Protein AF-A0A3M3RMN5-F1 (afdb_monomer_lite)

Foldseek 3Di:
DPLLQDWFFDDPVRWDFVVVVDDPDQAPDARWIFGTHLSPSKTWTWRPVDVVIKIWIQDPVCRHDIHIRDDPPVVSVVSVVVVVVVDPDPPDPDD

Sequence (95 aa):
MLCRLSMGPSRVQDFVNIHDLCDDACPTGPKLTAFFSSGAGDYMAVDKNSSPPVNYIWWHEKQDCPDVDIDTWPTMDAWMGIFLENSDSKESILE

Structure (mmCIF, N/CA/C/O backbone):
data_AF-A0A3M3RMN5-F1
#
_entry.id   AF-A0A3M3RMN5-F1
#
loop_
_atom_site.group_PDB
_atom_site.id
_atom_site.type_symbol
_atom_site.label_atom_id
_atom_site.label_alt_id
_atom_site.label_comp_id
_atom_site.label_asym_id
_atom_site.label_entity_id
_atom_site.label_seq_id
_atom_site.pdbx_PDB_ins_code
_atom_site.Cartn_x
_atom_site.Cartn_y
_atom_site.Cartn_z
_atom_site.occupancy
_atom_site.B_iso_or_equiv
_atom_site.auth_seq_id
_atom_site.auth_comp_id
_atom_site.auth_asym_id
_atom_site.auth_atom_id
_atom_site.pdbx_PDB_model_num
ATOM 1 N N . MET A 1 1 ? -12.167 -15.575 8.540 1.00 35.31 1 MET A N 1
ATOM 2 C CA . MET A 1 1 ? -12.693 -14.355 7.898 1.00 35.31 1 MET A CA 1
ATOM 3 C C . MET A 1 1 ? -11.694 -13.251 8.203 1.00 35.31 1 MET A C 1
ATOM 5 O O . MET A 1 1 ? -11.663 -12.775 9.328 1.00 35.31 1 MET A O 1
ATOM 9 N N . LEU A 1 2 ? -10.754 -12.999 7.288 1.00 43.06 2 LEU A N 1
ATOM 10 C CA . LEU A 1 2 ? -9.734 -11.961 7.472 1.00 43.06 2 LEU A CA 1
ATOM 11 C C . LEU A 1 2 ? -10.426 -10.597 7.456 1.00 43.06 2 LEU A C 1
ATOM 13 O O . LEU A 1 2 ? -11.339 -10.386 6.658 1.00 43.06 2 LEU A O 1
ATOM 17 N N . CYS A 1 3 ? -10.006 -9.703 8.345 1.00 44.53 3 CYS A N 1
ATOM 18 C CA . CYS A 1 3 ? -10.534 -8.351 8.504 1.00 44.53 3 CYS A CA 1
ATOM 19 C C . CYS A 1 3 ? -10.124 -7.463 7.308 1.00 44.53 3 CYS A C 1
ATOM 21 O O . CYS A 1 3 ? -9.420 -6.477 7.477 1.00 44.53 3 CYS A O 1
ATOM 23 N N . ARG A 1 4 ? -10.513 -7.827 6.077 1.00 52.38 4 ARG A N 1
ATOM 24 C CA . ARG A 1 4 ? -10.175 -7.096 4.838 1.00 52.38 4 ARG A CA 1
ATOM 25 C C . ARG A 1 4 ? -10.849 -5.716 4.733 1.00 52.38 4 ARG A C 1
ATOM 27 O O . ARG A 1 4 ? -10.588 -5.002 3.780 1.00 52.38 4 ARG A O 1
ATOM 34 N N . LEU A 1 5 ? -11.703 -5.361 5.695 1.00 57.00 5 LEU A N 1
ATOM 35 C CA . LEU A 1 5 ? -12.491 -4.122 5.724 1.00 57.00 5 LEU A CA 1
ATOM 36 C C . LEU A 1 5 ? -12.006 -3.118 6.785 1.00 57.00 5 LEU A C 1
ATOM 38 O O . LEU A 1 5 ? -12.613 -2.067 6.948 1.00 57.00 5 LEU A O 1
ATOM 42 N N . SER A 1 6 ? -10.957 -3.442 7.551 1.00 74.75 6 SER A N 1
ATOM 43 C CA . SER A 1 6 ? -10.399 -2.517 8.541 1.00 74.75 6 SER A CA 1
ATOM 44 C C . SER A 1 6 ? -9.166 -1.845 7.969 1.00 74.75 6 SER A C 1
ATOM 46 O O . SER A 1 6 ? -8.218 -2.522 7.574 1.00 74.75 6 SER A O 1
ATOM 48 N N . MET A 1 7 ? -9.160 -0.516 7.986 1.00 86.75 7 MET A N 1
ATOM 49 C CA . MET A 1 7 ? -7.956 0.255 7.718 1.00 86.75 7 MET A CA 1
ATOM 50 C C . MET A 1 7 ? -6.907 -0.018 8.803 1.00 86.75 7 MET A C 1
ATOM 52 O O . MET A 1 7 ? -7.248 -0.162 9.983 1.00 86.75 7 MET A O 1
ATOM 56 N N . GLY A 1 8 ? -5.636 -0.071 8.407 1.00 88.75 8 GLY A N 1
ATOM 57 C CA . GLY A 1 8 ? -4.514 -0.114 9.334 1.00 88.75 8 GLY A CA 1
ATOM 58 C C . GLY A 1 8 ? -3.396 -1.077 8.934 1.00 88.75 8 GLY A C 1
ATOM 59 O O . GLY A 1 8 ? -3.451 -1.737 7.888 1.00 88.75 8 GLY A O 1
ATOM 60 N N . PRO A 1 9 ? -2.365 -1.185 9.791 1.00 89.56 9 PRO A N 1
ATOM 61 C CA . PRO A 1 9 ? -1.298 -2.153 9.607 1.00 89.56 9 PRO A CA 1
ATOM 62 C C . PRO A 1 9 ? -1.842 -3.577 9.745 1.00 89.56 9 PRO A C 1
ATOM 64 O O . PRO A 1 9 ? -2.601 -3.901 10.661 1.00 89.56 9 PRO A O 1
ATOM 67 N N . SER A 1 10 ? -1.414 -4.447 8.839 1.00 88.19 10 SER A N 1
ATOM 68 C CA . SER A 1 10 ? -1.719 -5.873 8.901 1.00 88.19 10 SER A CA 1
ATOM 69 C C . SER A 1 10 ? -0.861 -6.551 9.968 1.00 88.19 10 SER A C 1
ATOM 71 O O . SER A 1 10 ? 0.266 -6.138 10.250 1.00 88.19 10 SER A O 1
ATOM 73 N N . ARG A 1 11 ? -1.365 -7.632 10.571 1.00 85.62 11 ARG A N 1
ATOM 74 C CA . ARG A 1 11 ? -0.503 -8.505 11.381 1.00 85.62 11 ARG A CA 1
ATOM 75 C C . ARG A 1 11 ? 0.485 -9.193 10.447 1.00 85.62 11 ARG A C 1
ATOM 77 O O . ARG A 1 11 ? 0.149 -9.468 9.303 1.00 85.62 11 ARG A O 1
ATOM 84 N N . VAL A 1 12 ? 1.662 -9.562 10.947 1.00 84.56 12 VAL A N 1
ATOM 85 C CA . VAL A 1 12 ? 2.699 -10.234 10.135 1.00 84.56 12 VAL A CA 1
ATOM 86 C C . VAL A 1 12 ? 2.172 -11.498 9.440 1.00 84.56 12 VAL A C 1
ATOM 88 O O . VAL A 1 12 ? 2.488 -11.754 8.285 1.00 84.56 12 VAL A O 1
ATOM 91 N N . GLN A 1 13 ? 1.331 -12.270 10.129 1.00 84.44 13 GLN A N 1
ATOM 92 C CA . GLN A 1 13 ? 0.671 -13.468 9.590 1.00 84.44 13 GLN A CA 1
ATOM 93 C C . GLN A 1 13 ? -0.394 -13.178 8.517 1.00 84.44 13 GLN A C 1
ATOM 95 O O . GLN A 1 13 ? -0.779 -14.086 7.789 1.00 84.44 13 GLN A O 1
ATOM 100 N N . ASP A 1 14 ? -0.866 -11.935 8.440 1.00 85.06 14 ASP A N 1
ATOM 101 C CA . ASP A 1 14 ? -1.916 -11.483 7.529 1.00 85.06 14 ASP A CA 1
ATOM 102 C C . ASP A 1 14 ? -1.325 -10.672 6.358 1.00 85.06 14 ASP A C 1
ATOM 104 O O . ASP A 1 14 ? -2.071 -10.080 5.581 1.00 85.06 14 ASP A O 1
ATOM 108 N N . PHE A 1 15 ? 0.007 -10.625 6.223 1.00 88.88 15 PHE A N 1
ATOM 109 C CA . PHE A 1 15 ? 0.660 -10.035 5.057 1.00 88.88 15 PHE A CA 1
ATOM 110 C C . PHE A 1 15 ? 0.313 -10.858 3.822 1.00 88.88 15 PHE A C 1
ATOM 112 O O . PHE A 1 15 ? 0.525 -12.071 3.782 1.00 88.88 15 PHE A O 1
ATOM 119 N N . VAL A 1 16 ? -0.205 -10.182 2.804 1.00 87.62 16 VAL A N 1
ATOM 120 C CA . VAL A 1 16 ? -0.648 -10.812 1.561 1.00 87.62 16 VAL A CA 1
ATOM 121 C C . VAL A 1 16 ? 0.255 -10.398 0.416 1.00 87.62 16 VAL A C 1
ATOM 123 O O . VAL A 1 16 ? 0.775 -9.280 0.381 1.00 87.62 16 VAL A O 1
ATOM 126 N N . ASN A 1 17 ? 0.471 -11.310 -0.528 1.00 89.50 17 ASN A N 1
ATOM 127 C CA . ASN A 1 17 ? 1.097 -10.930 -1.777 1.00 89.50 17 ASN A CA 1
ATOM 128 C C . ASN A 1 17 ? 0.061 -10.197 -2.633 1.00 89.50 17 ASN A C 1
ATOM 130 O O . ASN A 1 17 ? -1.065 -10.671 -2.763 1.00 89.50 17 ASN A O 1
ATOM 134 N N . ILE A 1 18 ? 0.436 -9.066 -3.229 1.00 88.06 18 ILE A N 1
ATOM 135 C CA . ILE A 1 18 ? -0.465 -8.337 -4.133 1.00 88.06 18 ILE A CA 1
ATOM 136 C C . ILE A 1 18 ? -0.871 -9.211 -5.329 1.00 88.06 18 ILE A C 1
ATOM 138 O O . ILE A 1 18 ? -1.999 -9.113 -5.799 1.00 88.06 18 ILE A O 1
ATOM 142 N N . HIS A 1 19 ? -0.004 -10.136 -5.760 1.00 83.94 19 HIS A N 1
ATOM 143 C CA . HIS A 1 19 ? -0.327 -11.088 -6.828 1.00 83.94 19 HIS A CA 1
ATOM 144 C C . HIS A 1 19 ? -1.496 -12.016 -6.498 1.00 83.94 19 HIS A C 1
ATOM 146 O O . HIS A 1 19 ? -2.183 -12.453 -7.413 1.00 83.94 19 HIS A O 1
ATOM 152 N N . ASP A 1 20 ? -1.768 -12.257 -5.214 1.00 84.19 20 ASP A N 1
ATOM 153 C CA . ASP A 1 20 ? -2.910 -13.062 -4.771 1.00 84.19 20 ASP A CA 1
ATOM 154 C C . ASP A 1 20 ? -4.216 -12.239 -4.681 1.00 84.19 20 ASP A C 1
ATOM 156 O O . ASP A 1 20 ? -5.272 -12.791 -4.366 1.00 84.19 20 ASP A O 1
ATOM 160 N N . LEU A 1 21 ? -4.145 -10.915 -4.883 1.00 82.00 21 LEU A N 1
ATOM 161 C CA . LEU A 1 21 ? -5.286 -9.988 -4.862 1.00 82.00 21 LEU A CA 1
ATOM 162 C C . LEU A 1 21 ? -5.727 -9.532 -6.260 1.00 82.00 21 LEU A C 1
ATOM 164 O O . LEU A 1 21 ? -6.803 -8.958 -6.384 1.00 82.00 21 LEU A O 1
ATOM 168 N N . CYS A 1 22 ? -4.901 -9.754 -7.281 1.00 76.12 22 CYS A N 1
ATOM 169 C CA . CYS A 1 22 ? -5.210 -9.439 -8.672 1.00 76.12 22 CYS A CA 1
ATOM 170 C C . CYS A 1 22 ? -6.259 -10.419 -9.234 1.00 76.12 22 CYS A C 1
ATOM 172 O O . CYS A 1 22 ? -6.076 -11.630 -9.116 1.00 76.12 22 CYS A O 1
ATOM 174 N N . ASP A 1 23 ? -7.314 -9.913 -9.883 1.00 70.31 23 ASP A N 1
ATOM 175 C CA . ASP A 1 23 ? -8.434 -10.746 -10.357 1.00 70.31 23 ASP A CA 1
ATOM 176 C C . ASP A 1 23 ? -8.130 -11.508 -11.666 1.00 70.31 23 ASP A C 1
ATOM 178 O O . ASP A 1 23 ? -8.335 -12.718 -11.718 1.00 70.31 23 ASP A O 1
ATOM 182 N N . ASP A 1 24 ? -7.610 -10.842 -12.709 1.00 61.56 24 ASP A N 1
ATOM 183 C CA . ASP A 1 24 ? -7.509 -11.444 -14.060 1.00 61.56 24 ASP A CA 1
ATOM 184 C C . ASP A 1 24 ? -6.123 -11.336 -14.725 1.00 61.56 24 ASP A C 1
ATOM 186 O O . ASP A 1 24 ? -5.705 -12.235 -15.460 1.00 61.56 24 ASP A O 1
ATOM 190 N N . ALA A 1 25 ? -5.374 -10.261 -14.475 1.00 58.88 25 ALA A N 1
ATOM 191 C CA . ALA A 1 25 ? -4.021 -10.084 -14.993 1.00 58.88 25 ALA A CA 1
ATOM 192 C C . ALA A 1 25 ? -3.215 -9.273 -13.987 1.00 58.88 25 ALA A C 1
ATOM 194 O O . ALA A 1 25 ? -3.321 -8.053 -13.936 1.00 58.88 25 ALA A O 1
ATOM 195 N N . CYS A 1 26 ? -2.415 -9.945 -13.160 1.00 59.25 26 CYS A N 1
ATOM 196 C CA . CYS A 1 26 ? -1.491 -9.197 -12.329 1.00 59.25 26 CYS A CA 1
ATOM 197 C C . CYS A 1 26 ? -0.354 -8.673 -13.213 1.00 59.25 26 CYS A C 1
ATOM 199 O O . CYS A 1 26 ? 0.208 -9.451 -13.999 1.00 59.25 26 CYS A O 1
ATOM 201 N N . PRO A 1 27 ? -0.009 -7.378 -13.130 1.00 59.12 27 PRO A N 1
ATOM 202 C CA . PRO A 1 27 ? 1.036 -6.811 -13.962 1.00 59.12 27 PRO A CA 1
ATOM 203 C C . PRO A 1 27 ? 2.340 -7.587 -13.787 1.00 59.12 27 PRO A C 1
ATOM 205 O O . PRO A 1 27 ? 2.647 -8.126 -12.718 1.00 59.12 27 PRO A O 1
ATOM 208 N N . THR A 1 28 ? 3.137 -7.625 -14.857 1.00 64.38 28 THR A N 1
ATOM 209 C CA . THR A 1 28 ? 4.488 -8.205 -14.852 1.00 64.38 28 THR A CA 1
ATOM 210 C C . THR A 1 28 ? 5.410 -7.284 -14.045 1.00 64.38 28 THR A C 1
ATOM 212 O O . THR A 1 28 ? 6.207 -6.532 -14.594 1.00 64.38 28 THR A O 1
ATOM 215 N N . GLY A 1 29 ? 5.217 -7.262 -12.731 1.00 69.00 29 GLY A N 1
ATOM 216 C CA . GLY A 1 29 ? 5.822 -6.322 -11.801 1.00 69.00 29 GLY A CA 1
ATOM 217 C C . GLY A 1 29 ? 6.534 -7.021 -10.643 1.00 69.00 29 GLY A C 1
ATOM 218 O O . GLY A 1 29 ? 6.565 -8.255 -10.567 1.00 69.00 29 GLY A O 1
ATOM 219 N N . PRO A 1 30 ? 7.132 -6.242 -9.729 1.00 77.81 30 PRO A N 1
ATOM 220 C CA . PRO A 1 30 ? 7.805 -6.783 -8.557 1.00 77.81 30 PRO A CA 1
ATOM 221 C C . PRO A 1 30 ? 6.855 -7.610 -7.678 1.00 77.81 30 PRO A C 1
ATOM 223 O O . PRO A 1 30 ? 5.632 -7.450 -7.690 1.00 77.81 30 PRO A O 1
ATOM 226 N N . LYS A 1 31 ? 7.423 -8.526 -6.884 1.00 86.88 31 LYS A N 1
ATOM 227 C CA . LYS A 1 31 ? 6.654 -9.318 -5.912 1.00 86.88 31 LYS A CA 1
ATOM 228 C C . LYS A 1 31 ? 6.375 -8.478 -4.671 1.00 86.88 31 LYS A C 1
ATOM 230 O O . LYS A 1 31 ? 7.107 -8.553 -3.683 1.00 86.88 31 LYS A O 1
ATOM 235 N N . LEU A 1 32 ? 5.297 -7.708 -4.741 1.00 90.56 32 LEU A N 1
ATOM 236 C CA . LEU A 1 32 ? 4.867 -6.808 -3.682 1.00 90.56 32 LEU A CA 1
ATOM 237 C C . LEU A 1 32 ? 4.221 -7.569 -2.519 1.00 90.56 32 LEU A C 1
ATOM 239 O O . LEU A 1 32 ? 3.363 -8.431 -2.712 1.00 90.56 32 LEU A O 1
ATOM 243 N N . THR A 1 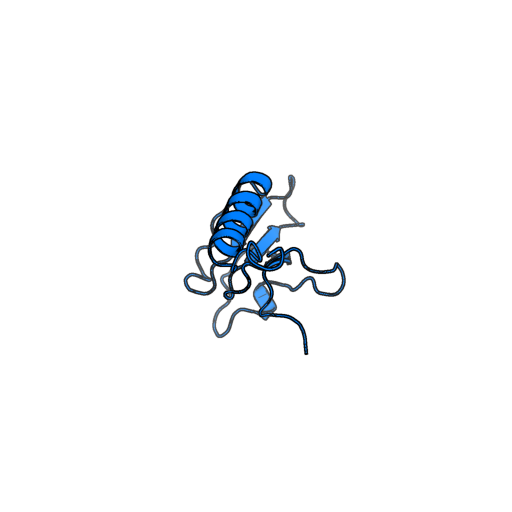33 ? 4.643 -7.238 -1.300 1.00 92.62 33 THR A N 1
ATOM 244 C CA . THR A 1 33 ? 4.040 -7.742 -0.058 1.00 92.62 33 THR A CA 1
ATOM 245 C C . THR A 1 33 ? 3.285 -6.607 0.619 1.00 92.62 33 THR A C 1
ATOM 247 O O . THR A 1 33 ? 3.906 -5.622 1.015 1.00 92.62 33 THR A O 1
ATOM 250 N N . ALA A 1 34 ? 1.965 -6.733 0.740 1.00 92.31 34 ALA A N 1
ATOM 251 C CA . ALA A 1 34 ? 1.121 -5.754 1.409 1.00 92.31 34 ALA A CA 1
ATOM 252 C C . ALA A 1 34 ? 1.275 -5.845 2.928 1.00 92.31 34 ALA A C 1
ATOM 254 O O . ALA A 1 34 ? 1.237 -6.936 3.502 1.00 92.31 34 ALA A O 1
ATOM 255 N N . PHE A 1 35 ? 1.413 -4.689 3.571 1.00 92.19 35 PHE A N 1
ATOM 256 C CA . PHE A 1 35 ? 1.578 -4.584 5.022 1.00 92.19 35 PHE A CA 1
ATOM 257 C C . PHE A 1 35 ? 0.622 -3.580 5.673 1.00 92.19 35 PHE A C 1
ATOM 259 O O . PHE A 1 35 ? 0.453 -3.606 6.891 1.00 92.19 35 PHE A O 1
ATOM 266 N N . PHE A 1 36 ? -0.042 -2.731 4.888 1.00 92.31 36 PHE A N 1
ATOM 267 C CA . PHE A 1 36 ? -1.062 -1.800 5.364 1.00 92.31 36 PHE A CA 1
ATOM 268 C C . PHE A 1 36 ? -2.248 -1.807 4.405 1.00 92.31 36 PHE A C 1
ATOM 270 O O . PHE A 1 36 ? -2.046 -1.797 3.193 1.00 92.31 36 PHE A O 1
ATOM 277 N N . SER A 1 37 ? -3.468 -1.811 4.937 1.00 91.19 37 SER A N 1
ATOM 278 C CA . SER A 1 37 ? -4.696 -1.704 4.147 1.00 91.19 37 SER A CA 1
ATOM 279 C C . SER A 1 37 ? -5.353 -0.348 4.365 1.00 91.19 37 SER A C 1
ATOM 281 O O . SER A 1 37 ? -5.450 0.113 5.503 1.00 91.19 37 SER A O 1
ATOM 283 N N . SER A 1 38 ? -5.864 0.260 3.295 1.00 89.19 38 SER A N 1
ATOM 284 C CA . SER A 1 38 ? -6.733 1.436 3.390 1.00 89.19 38 SER A CA 1
ATOM 285 C C . SER A 1 38 ? -8.112 1.103 3.975 1.00 89.19 38 SER A C 1
ATOM 287 O O . SER A 1 38 ? -8.865 2.005 4.321 1.00 89.19 38 SER A O 1
ATOM 289 N N . GLY A 1 39 ? -8.474 -0.183 4.082 1.00 86.12 39 GLY A N 1
ATOM 290 C CA . GLY A 1 39 ? -9.826 -0.626 4.439 1.00 86.12 39 GLY A CA 1
ATOM 291 C C . GLY A 1 39 ? -10.843 -0.510 3.295 1.00 86.12 39 GLY A C 1
ATOM 292 O O . GLY A 1 39 ? -11.935 -1.060 3.408 1.00 86.12 39 GLY A O 1
ATOM 293 N N . ALA A 1 40 ? -10.473 0.138 2.184 1.00 85.62 40 ALA A N 1
ATOM 294 C CA . ALA A 1 40 ? -11.294 0.312 0.984 1.00 85.62 40 ALA A CA 1
ATOM 295 C C . AL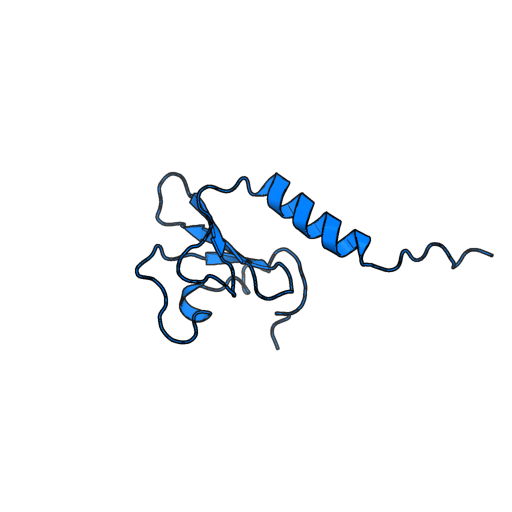A A 1 40 ? -10.835 -0.555 -0.206 1.00 85.62 40 ALA A C 1
ATOM 297 O O . ALA A 1 40 ? -11.373 -0.438 -1.300 1.00 85.62 40 ALA A O 1
ATOM 298 N N . GLY A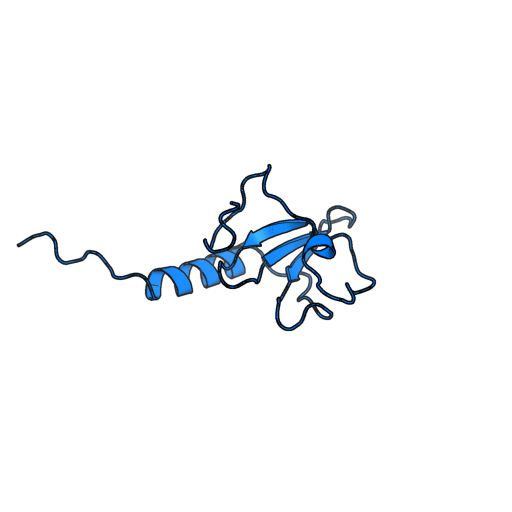 1 41 ? -9.860 -1.445 0.011 1.00 87.19 41 GLY A N 1
ATOM 299 C CA . GLY A 1 41 ? -9.314 -2.334 -1.021 1.00 87.19 41 GLY A CA 1
ATOM 300 C C . GLY A 1 41 ? -7.939 -1.925 -1.547 1.00 87.19 41 GLY A C 1
ATOM 301 O O . GLY A 1 41 ? -7.312 -2.724 -2.235 1.00 87.19 41 GLY A O 1
ATOM 302 N N . ASP A 1 42 ? -7.428 -0.754 -1.168 1.00 90.38 42 ASP A N 1
ATOM 303 C CA . ASP A 1 42 ? -6.067 -0.326 -1.505 1.00 90.38 42 ASP A CA 1
ATOM 304 C C . ASP A 1 42 ? -5.071 -0.748 -0.431 1.00 90.38 42 ASP A C 1
ATOM 306 O O . ASP A 1 42 ? -5.406 -0.925 0.750 1.00 90.38 42 ASP A O 1
ATOM 310 N N . TYR A 1 43 ? -3.817 -0.903 -0.841 1.00 91.81 43 TYR A N 1
ATOM 311 C CA . TYR A 1 43 ? -2.771 -1.416 0.028 1.00 91.81 43 TYR A CA 1
ATOM 312 C C . TYR A 1 43 ? -1.473 -0.639 -0.134 1.00 91.81 43 TYR A C 1
ATOM 314 O O . TYR A 1 43 ? -1.065 -0.311 -1.246 1.00 91.81 43 TYR A O 1
ATOM 322 N N . MET A 1 44 ? -0.767 -0.431 0.977 1.00 93.69 44 MET A N 1
ATOM 323 C CA . MET A 1 44 ? 0.666 -0.154 0.906 1.00 93.69 44 MET A CA 1
ATOM 324 C C . MET A 1 44 ? 1.421 -1.468 0.896 1.00 93.69 44 MET A C 1
ATOM 326 O O . MET A 1 44 ? 1.148 -2.377 1.694 1.00 93.69 44 MET A O 1
ATOM 330 N N . ALA A 1 45 ? 2.383 -1.553 -0.008 1.00 93.88 45 ALA A N 1
ATOM 331 C CA . ALA A 1 45 ? 3.159 -2.752 -0.224 1.00 93.88 45 ALA A CA 1
ATOM 332 C C . ALA A 1 45 ? 4.637 -2.435 -0.420 1.00 93.88 45 ALA A C 1
ATOM 334 O O . ALA A 1 45 ? 5.013 -1.325 -0.779 1.00 93.88 45 ALA A O 1
ATOM 335 N N . VAL A 1 46 ? 5.484 -3.426 -0.171 1.00 93.00 46 VAL A N 1
ATOM 336 C CA . VAL A 1 46 ? 6.935 -3.304 -0.315 1.00 93.00 46 VAL A CA 1
ATOM 337 C C . VAL A 1 46 ? 7.454 -4.355 -1.285 1.00 93.00 46 VAL A C 1
ATOM 339 O O . VAL A 1 46 ? 7.044 -5.522 -1.226 1.00 93.00 46 VAL A O 1
ATOM 342 N N . ASP A 1 47 ? 8.378 -3.961 -2.160 1.00 92.56 47 ASP A N 1
ATOM 343 C CA . ASP A 1 47 ? 9.240 -4.916 -2.847 1.00 92.56 47 ASP A CA 1
ATOM 344 C C . ASP A 1 47 ? 10.441 -5.239 -1.960 1.00 92.56 47 ASP A C 1
ATOM 346 O O . ASP A 1 47 ? 11.390 -4.470 -1.825 1.00 92.56 47 ASP A O 1
ATOM 350 N N . LYS A 1 48 ? 10.407 -6.418 -1.345 1.00 86.06 48 LYS A N 1
ATOM 351 C CA . LYS A 1 48 ? 11.507 -6.915 -0.510 1.00 86.06 48 LYS A CA 1
ATOM 352 C C . LYS A 1 48 ? 12.727 -7.381 -1.311 1.00 86.06 48 LYS A C 1
ATOM 354 O O . LYS A 1 48 ? 13.748 -7.696 -0.707 1.00 86.06 48 LYS A O 1
ATOM 359 N N . ASN A 1 49 ? 12.601 -7.519 -2.632 1.00 88.31 49 ASN A N 1
ATOM 360 C CA . ASN A 1 49 ? 13.681 -8.001 -3.493 1.00 88.31 49 ASN A CA 1
ATOM 361 C C . ASN A 1 49 ? 14.513 -6.851 -4.074 1.00 88.31 49 ASN A C 1
ATOM 363 O O . ASN A 1 49 ? 15.588 -7.106 -4.617 1.00 88.31 49 ASN A O 1
ATOM 367 N N . SER A 1 50 ? 14.047 -5.605 -3.957 1.00 87.19 50 SER A N 1
ATOM 368 C CA . SER A 1 50 ? 14.828 -4.430 -4.320 1.00 87.19 50 SER A CA 1
ATOM 369 C C . SER A 1 50 ? 15.835 -4.085 -3.215 1.00 87.19 50 SER A C 1
ATOM 371 O O . SER A 1 50 ? 15.615 -4.336 -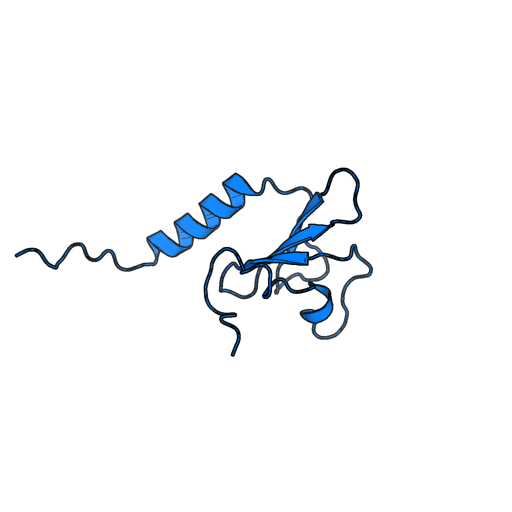2.027 1.00 87.19 50 SER A O 1
ATOM 373 N N . SER A 1 51 ? 16.973 -3.508 -3.602 1.00 86.06 51 SER A N 1
ATOM 374 C CA . SER A 1 51 ? 17.979 -2.999 -2.668 1.00 86.06 51 SER A CA 1
ATOM 375 C C . SER A 1 51 ? 18.351 -1.568 -3.071 1.00 86.06 51 SER A C 1
ATOM 377 O O . SER A 1 51 ? 19.018 -1.399 -4.095 1.00 86.06 51 SER A O 1
ATOM 379 N N . PRO A 1 52 ? 17.911 -0.539 -2.319 1.00 87.81 52 PRO A N 1
ATOM 380 C CA . PRO A 1 52 ? 17.097 -0.599 -1.094 1.00 87.81 52 PRO A CA 1
ATOM 381 C C . PRO A 1 52 ? 15.645 -1.081 -1.334 1.00 87.81 52 PRO A C 1
ATOM 383 O O . PRO A 1 52 ? 15.181 -1.068 -2.478 1.00 87.81 52 PRO A O 1
ATOM 386 N N . PRO A 1 53 ? 14.917 -1.517 -0.285 1.00 87.75 53 PRO A N 1
ATOM 387 C CA . PRO A 1 53 ? 13.488 -1.820 -0.384 1.00 87.75 53 PRO A CA 1
ATOM 388 C C . PRO A 1 53 ? 12.701 -0.608 -0.892 1.00 87.75 53 PRO A C 1
ATOM 390 O O . PRO A 1 53 ? 12.887 0.495 -0.380 1.00 87.75 53 PRO A O 1
ATOM 393 N N . VAL A 1 54 ? 11.833 -0.819 -1.880 1.00 92.19 54 VAL A N 1
ATOM 394 C CA . VAL A 1 54 ? 10.978 0.226 -2.459 1.00 92.19 54 VAL A CA 1
ATOM 395 C C . VAL A 1 54 ? 9.545 0.008 -1.991 1.00 92.19 54 VAL A C 1
ATOM 397 O O . VAL A 1 54 ? 9.029 -1.113 -2.036 1.00 92.19 54 VAL A O 1
ATOM 400 N N . ASN A 1 55 ? 8.908 1.085 -1.536 1.00 92.75 55 ASN A N 1
ATOM 401 C CA . ASN A 1 55 ? 7.516 1.080 -1.100 1.00 92.75 55 ASN A CA 1
ATOM 402 C C . ASN A 1 55 ? 6.595 1.539 -2.227 1.00 92.75 55 ASN A C 1
ATOM 404 O O . ASN A 1 55 ? 6.966 2.361 -3.064 1.00 92.75 55 ASN A O 1
ATOM 408 N N . TYR A 1 56 ? 5.385 1.000 -2.221 1.00 93.62 56 TYR A N 1
ATOM 409 C CA . TYR A 1 56 ? 4.389 1.180 -3.259 1.00 93.62 56 TYR A CA 1
ATOM 410 C C . TYR A 1 56 ? 3.018 1.430 -2.644 1.00 93.62 56 TYR A C 1
ATOM 412 O O . TYR A 1 56 ? 2.708 0.894 -1.575 1.00 93.62 56 TYR A O 1
ATOM 420 N N . ILE A 1 57 ? 2.174 2.157 -3.373 1.00 93.00 57 ILE A N 1
ATOM 421 C CA . ILE A 1 57 ? 0.726 2.093 -3.186 1.00 93.00 57 ILE A CA 1
ATOM 422 C C . ILE A 1 57 ? 0.149 1.262 -4.322 1.00 93.00 57 ILE A C 1
ATOM 424 O O . ILE A 1 57 ? 0.267 1.614 -5.495 1.00 93.00 57 ILE A O 1
ATOM 428 N N . TRP A 1 58 ? -0.472 0.147 -3.961 1.00 91.50 58 TRP A N 1
ATOM 429 C CA . TRP A 1 58 ? -1.274 -0.637 -4.879 1.00 91.50 58 TRP A CA 1
ATOM 430 C C . TRP A 1 58 ? -2.732 -0.204 -4.772 1.00 91.50 58 TRP A C 1
ATOM 432 O O . TRP A 1 58 ? -3.355 -0.328 -3.714 1.00 91.50 58 TRP A O 1
ATOM 442 N N . TRP A 1 59 ? -3.249 0.298 -5.887 1.00 90.12 59 TRP A N 1
ATOM 443 C CA . TRP A 1 59 ? -4.624 0.749 -6.030 1.00 90.12 59 TRP A CA 1
ATOM 444 C 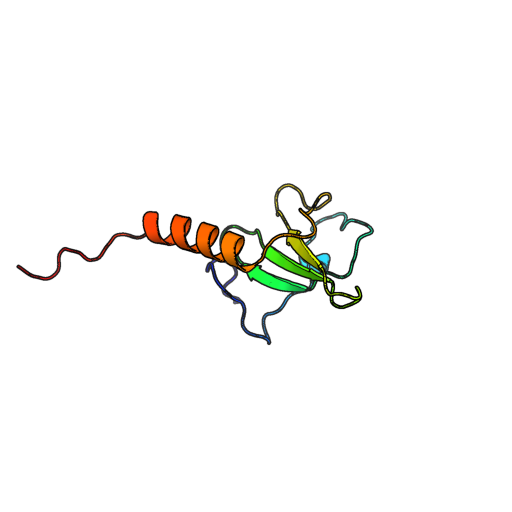C . TRP A 1 59 ? -5.470 -0.378 -6.601 1.00 90.12 59 TRP A C 1
ATOM 446 O O . TRP A 1 59 ? -5.171 -0.878 -7.689 1.00 90.12 59 TRP A O 1
ATOM 456 N N . HIS A 1 60 ? -6.557 -0.730 -5.921 1.00 86.69 60 HIS A N 1
ATOM 457 C CA . HIS A 1 60 ? -7.489 -1.738 -6.424 1.00 86.69 60 HIS A CA 1
ATOM 458 C C . HIS A 1 60 ? -8.060 -1.342 -7.798 1.00 86.69 60 HIS A C 1
ATOM 460 O O . HIS A 1 60 ? -8.194 -2.186 -8.682 1.00 86.69 60 HIS A O 1
ATOM 466 N N . GLU A 1 61 ? -8.339 -0.050 -8.004 1.00 85.38 61 GLU A N 1
ATOM 467 C CA . GLU A 1 61 ? -8.898 0.483 -9.256 1.00 85.38 61 GLU A CA 1
ATOM 468 C C . GLU A 1 61 ? -7.861 0.625 -10.382 1.00 85.38 61 GLU A C 1
ATOM 470 O O . GLU A 1 61 ? -8.219 0.815 -11.545 1.00 85.38 61 GLU A O 1
ATOM 475 N N . LYS A 1 62 ? -6.565 0.549 -10.055 1.00 86.06 62 LYS A N 1
ATOM 476 C CA . LYS A 1 62 ? -5.461 0.783 -10.995 1.00 86.06 62 LYS A CA 1
ATOM 477 C C . LYS A 1 62 ? -4.309 -0.195 -10.752 1.00 86.06 62 LYS A C 1
ATOM 479 O O . LYS A 1 62 ? -3.155 0.206 -10.587 1.00 86.06 62 LYS A O 1
ATOM 484 N N . GLN A 1 63 ? -4.639 -1.486 -10.754 1.00 84.38 63 GLN A N 1
ATOM 485 C CA . GLN A 1 63 ? -3.731 -2.576 -10.372 1.00 84.38 63 GLN A CA 1
ATOM 486 C C . GLN A 1 63 ? -2.434 -2.601 -11.199 1.00 84.38 63 GLN A C 1
ATOM 488 O O . GLN A 1 63 ? -1.376 -2.919 -10.660 1.00 84.38 63 GLN A O 1
ATOM 493 N N . ASP A 1 64 ? -2.501 -2.207 -12.476 1.00 82.56 64 ASP A N 1
ATOM 494 C CA . ASP A 1 64 ? -1.374 -2.219 -13.420 1.00 82.56 64 ASP A CA 1
ATOM 495 C C . ASP A 1 64 ? -0.360 -1.086 -13.229 1.00 82.56 64 ASP A C 1
ATOM 497 O O . ASP A 1 64 ? 0.729 -1.114 -13.803 1.00 82.56 64 ASP A O 1
ATOM 501 N N . CYS A 1 65 ? -0.715 -0.049 -12.476 1.00 84.88 65 CYS A N 1
ATOM 502 C CA . CYS A 1 65 ? 0.091 1.162 -12.345 1.00 84.88 65 CYS A CA 1
ATOM 503 C C . CYS A 1 65 ? 0.122 1.626 -10.884 1.00 84.88 65 CYS A C 1
ATOM 505 O O . CYS A 1 65 ? -0.440 2.688 -10.586 1.00 84.88 65 CYS A O 1
ATOM 507 N N . PRO A 1 66 ? 0.753 0.843 -9.987 1.00 88.25 66 PRO A N 1
ATOM 508 C CA . PRO A 1 66 ? 0.947 1.249 -8.603 1.00 88.25 66 PRO A CA 1
ATOM 509 C C . PRO A 1 66 ? 1.842 2.488 -8.527 1.00 88.25 66 PRO A C 1
ATOM 511 O O . PRO A 1 66 ? 2.755 2.655 -9.343 1.00 88.25 66 PRO A O 1
ATOM 514 N N . ASP A 1 67 ? 1.613 3.327 -7.521 1.00 91.62 67 ASP A N 1
ATOM 515 C CA . ASP A 1 67 ? 2.530 4.427 -7.229 1.00 91.62 67 ASP A CA 1
ATOM 516 C C . ASP A 1 67 ? 3.792 3.860 -6.584 1.00 91.62 67 ASP A C 1
ATOM 518 O O . ASP A 1 67 ? 3.722 2.979 -5.727 1.00 91.62 67 ASP A O 1
ATOM 522 N N . VAL A 1 68 ? 4.950 4.343 -7.025 1.00 91.94 68 VAL A N 1
ATOM 523 C CA . VAL A 1 68 ? 6.270 3.801 -6.681 1.00 91.94 68 VAL A CA 1
ATOM 524 C C . VAL A 1 68 ? 7.044 4.816 -5.854 1.00 91.94 68 VAL A C 1
ATOM 526 O O . VAL A 1 68 ? 6.914 6.014 -6.088 1.00 91.94 68 VAL A O 1
ATOM 529 N N . ASP A 1 69 ? 7.889 4.324 -4.949 1.00 89.81 69 ASP A N 1
ATOM 530 C CA . ASP A 1 69 ? 8.804 5.133 -4.134 1.00 89.81 69 ASP A CA 1
ATOM 531 C C . ASP A 1 69 ? 8.069 6.159 -3.261 1.00 89.81 69 ASP A C 1
ATOM 533 O O . ASP A 1 69 ? 8.433 7.329 -3.153 1.00 89.81 69 ASP A O 1
ATOM 537 N N . ILE A 1 70 ? 6.972 5.703 -2.655 1.00 92.12 70 ILE A N 1
ATOM 538 C CA . ILE A 1 70 ? 6.145 6.534 -1.783 1.00 92.12 70 ILE A CA 1
ATOM 539 C C . ILE A 1 70 ? 6.777 6.702 -0.399 1.00 92.12 70 ILE A C 1
ATOM 541 O O . ILE A 1 70 ? 7.305 5.749 0.189 1.00 92.12 70 ILE A O 1
ATOM 545 N N . ASP A 1 71 ? 6.654 7.905 0.165 1.00 91.94 71 ASP A N 1
ATOM 546 C CA . ASP A 1 71 ? 7.006 8.139 1.563 1.00 91.94 71 ASP A CA 1
ATOM 547 C C . ASP A 1 71 ? 5.939 7.518 2.469 1.00 91.94 71 ASP A C 1
ATOM 549 O O . ASP A 1 71 ? 4.815 8.003 2.595 1.00 91.94 71 ASP A O 1
ATOM 553 N N . THR A 1 72 ? 6.299 6.402 3.092 1.00 90.38 72 THR A N 1
ATOM 554 C CA . THR A 1 72 ? 5.355 5.555 3.820 1.00 90.38 72 THR A CA 1
ATOM 555 C C . THR A 1 72 ? 4.722 6.278 5.004 1.00 90.38 72 THR A C 1
ATOM 557 O O . THR A 1 72 ? 3.521 6.141 5.220 1.00 90.38 72 THR A O 1
ATOM 560 N N . TRP A 1 73 ? 5.489 7.063 5.767 1.00 91.44 73 TRP A N 1
ATOM 561 C CA . TRP A 1 73 ? 4.971 7.648 7.007 1.00 91.44 73 TRP A CA 1
ATOM 562 C C . TRP A 1 73 ? 3.932 8.745 6.761 1.00 91.44 73 TRP A C 1
ATOM 564 O O . TRP A 1 73 ? 2.847 8.644 7.334 1.00 91.44 73 TRP A O 1
ATOM 574 N N . PRO A 1 74 ? 4.178 9.741 5.887 1.00 93.50 74 PRO A N 1
ATOM 575 C CA . PRO A 1 74 ? 3.173 10.745 5.564 1.00 93.50 74 PRO A CA 1
ATOM 576 C C . PRO A 1 74 ? 1.955 10.154 4.856 1.00 93.50 74 PRO A C 1
ATOM 578 O O . PRO A 1 74 ? 0.837 10.586 5.120 1.00 93.50 74 PRO A O 1
ATOM 581 N N . THR A 1 75 ? 2.129 9.154 3.980 1.00 92.12 75 THR A N 1
ATOM 582 C CA . THR A 1 75 ? 0.975 8.504 3.339 1.00 92.12 75 THR A CA 1
ATOM 583 C C . THR A 1 75 ? 0.113 7.775 4.370 1.00 92.12 75 THR A C 1
ATOM 585 O O . THR A 1 75 ? -1.112 7.877 4.322 1.00 92.12 75 THR A O 1
ATOM 588 N N . MET A 1 76 ? 0.727 7.067 5.325 1.00 91.06 76 MET A N 1
ATOM 589 C CA . MET A 1 76 ? -0.015 6.398 6.397 1.00 91.06 76 MET A CA 1
ATOM 590 C C . MET A 1 76 ? -0.775 7.399 7.256 1.00 91.06 76 MET A C 1
ATOM 592 O O . MET A 1 76 ? -1.947 7.174 7.551 1.00 91.06 76 MET A O 1
ATOM 596 N N . ASP A 1 77 ? -0.119 8.494 7.641 1.00 90.69 77 ASP A N 1
ATOM 597 C CA . ASP A 1 77 ? -0.723 9.560 8.439 1.00 90.69 77 ASP A CA 1
ATOM 598 C C . ASP A 1 77 ? -1.928 10.179 7.719 1.00 90.69 77 ASP A C 1
ATOM 600 O O . ASP A 1 77 ? -3.004 10.295 8.302 1.00 90.69 77 ASP A O 1
ATOM 604 N N . ALA A 1 78 ? -1.803 10.450 6.416 1.00 90.38 78 ALA A N 1
ATOM 605 C CA . ALA A 1 78 ? -2.898 10.966 5.599 1.00 90.38 78 ALA A CA 1
ATOM 606 C C . ALA A 1 78 ? -4.097 10.004 5.536 1.00 90.38 78 ALA A C 1
ATOM 608 O O . ALA A 1 78 ? -5.239 10.426 5.716 1.00 90.38 78 ALA A O 1
ATOM 609 N N . TRP A 1 79 ? -3.862 8.707 5.310 1.00 89.25 79 TRP A N 1
ATOM 610 C CA . TRP A 1 79 ? -4.941 7.711 5.268 1.00 89.25 79 TRP A CA 1
ATOM 611 C C . TRP A 1 79 ? -5.631 7.564 6.624 1.00 89.25 79 TRP A C 1
ATOM 613 O O . TRP A 1 79 ? -6.860 7.547 6.694 1.00 89.25 79 TRP A O 1
ATOM 623 N N . MET A 1 80 ? -4.850 7.515 7.707 1.00 86.75 80 MET A N 1
ATOM 624 C CA . MET A 1 80 ? -5.401 7.455 9.058 1.00 86.75 80 MET A CA 1
ATOM 625 C C . MET A 1 80 ? -6.191 8.714 9.416 1.00 86.75 80 MET A C 1
ATOM 627 O O . MET A 1 80 ? -7.257 8.598 10.018 1.00 86.75 80 MET A O 1
ATOM 631 N N . GLY A 1 81 ? -5.710 9.892 9.012 1.00 85.19 81 GLY A N 1
ATOM 632 C CA . GLY A 1 81 ? -6.400 11.167 9.190 1.00 85.19 81 GLY A CA 1
ATOM 633 C C . GLY A 1 81 ? -7.777 11.172 8.531 1.00 85.19 81 GLY A C 1
ATOM 634 O O . GLY A 1 81 ? -8.772 11.397 9.215 1.00 85.19 81 GLY A O 1
ATOM 635 N N . ILE A 1 82 ? -7.858 10.806 7.246 1.00 82.50 82 ILE A N 1
ATOM 636 C CA . ILE A 1 82 ? -9.132 10.730 6.507 1.00 82.50 82 ILE A CA 1
ATOM 637 C C . ILE A 1 82 ? -10.118 9.787 7.204 1.00 82.50 82 ILE A C 1
ATOM 639 O O . ILE A 1 82 ? -11.305 10.085 7.329 1.00 82.50 82 ILE A O 1
ATOM 643 N N . PHE A 1 83 ? -9.655 8.629 7.665 1.00 77.69 83 PHE A N 1
ATOM 644 C CA . PHE A 1 83 ? -10.533 7.674 8.335 1.00 77.69 83 PHE A CA 1
ATOM 645 C C . PHE A 1 83 ? -11.038 8.184 9.689 1.00 77.69 83 PHE A C 1
ATOM 647 O O . PHE A 1 83 ? -12.208 7.992 10.012 1.00 77.69 83 PHE A O 1
ATOM 654 N N . LEU A 1 84 ? -10.180 8.842 10.474 1.00 77.75 84 LEU A N 1
ATOM 655 C CA . LEU A 1 84 ? -10.555 9.402 11.773 1.00 77.75 84 LEU A CA 1
ATOM 656 C C . LEU A 1 84 ? -11.492 10.606 11.641 1.00 77.75 84 LEU A C 1
ATOM 658 O O . LEU A 1 84 ? -12.417 10.726 12.440 1.00 77.75 84 LEU A O 1
ATOM 662 N N . GLU A 1 85 ? -11.313 11.453 10.626 1.00 75.06 85 GLU A N 1
ATOM 663 C CA . GLU A 1 85 ? -12.241 12.552 10.316 1.00 75.06 85 GLU A CA 1
ATOM 664 C C . GLU A 1 85 ? -13.659 12.049 10.016 1.00 75.06 85 GLU A C 1
ATOM 666 O O . GLU A 1 85 ? -14.638 12.705 10.363 1.00 75.06 85 GLU A O 1
ATOM 671 N N . ASN A 1 86 ? -13.774 10.865 9.410 1.00 64.19 86 ASN A N 1
ATOM 672 C CA . ASN A 1 86 ? -15.054 10.213 9.129 1.00 64.19 86 ASN A CA 1
ATOM 673 C C . ASN A 1 86 ? -15.596 9.384 10.307 1.00 64.19 86 ASN A C 1
ATOM 675 O O . ASN A 1 86 ? -16.665 8.783 10.191 1.00 64.19 86 ASN A O 1
ATOM 679 N N . SER A 1 87 ? -14.870 9.308 11.425 1.00 66.31 87 SER A N 1
ATOM 680 C CA . SER A 1 87 ? -15.332 8.608 12.621 1.00 66.31 87 SER A CA 1
ATOM 681 C C . SER A 1 87 ? -16.074 9.575 13.540 1.00 66.31 87 SER A C 1
ATOM 683 O O . SER A 1 87 ? -15.553 10.637 13.873 1.00 66.31 87 SER A O 1
ATOM 685 N N . ASP A 1 88 ? -17.290 9.211 13.959 1.00 63.09 88 ASP A N 1
ATOM 686 C CA . ASP A 1 88 ? -18.041 10.004 14.935 1.00 63.09 88 ASP A CA 1
ATOM 687 C C . ASP A 1 88 ? -17.196 10.171 16.204 1.00 63.09 88 ASP A C 1
ATOM 689 O O . ASP A 1 88 ? -16.896 9.203 16.920 1.00 63.09 88 ASP A O 1
ATOM 693 N N . SER A 1 89 ? -16.807 11.410 16.498 1.00 59.12 89 SER A N 1
ATOM 694 C CA . SER A 1 89 ? -16.173 11.740 17.762 1.00 59.12 89 SER A CA 1
ATOM 695 C C . SER A 1 89 ? -17.192 11.490 18.873 1.00 59.12 89 SER A C 1
ATOM 697 O O . SER A 1 89 ? -18.296 12.032 18.881 1.00 59.12 89 SER A O 1
ATOM 699 N N . LYS A 1 90 ? -16.845 10.642 19.847 1.00 58.47 90 LYS A N 1
ATOM 700 C CA . LYS A 1 90 ? -17.683 10.401 21.035 1.00 58.47 90 LYS A CA 1
ATOM 701 C C . LYS A 1 90 ? -17.639 11.585 22.015 1.00 58.47 90 LYS A C 1
ATOM 703 O O . LYS A 1 90 ? -17.554 11.383 23.222 1.00 58.47 90 LYS A O 1
ATOM 708 N N . GLU A 1 91 ? -17.715 12.813 21.515 1.00 58.56 91 GLU A N 1
ATOM 709 C CA . GLU A 1 91 ? -17.747 14.058 22.294 1.00 58.56 91 GLU A CA 1
ATOM 710 C C . GLU A 1 91 ? -19.165 14.353 22.827 1.00 58.56 91 GLU A C 1
ATOM 712 O O . GLU A 1 91 ? -19.648 15.480 22.770 1.00 58.56 91 GLU A O 1
ATOM 717 N N . SER A 1 92 ? -19.885 13.332 23.316 1.00 54.72 92 SER A N 1
ATOM 718 C CA . SER A 1 92 ? -21.249 13.514 23.844 1.00 54.72 92 SER A CA 1
ATOM 719 C C . SER A 1 92 ? -21.649 12.576 24.995 1.00 54.72 92 SER A C 1
ATOM 721 O O . SER A 1 92 ? -22.838 12.346 25.199 1.00 54.72 92 SER A O 1
ATOM 723 N N . ILE A 1 93 ? -20.706 11.998 25.754 1.00 59.16 93 ILE A N 1
ATOM 724 C CA . ILE A 1 93 ? -21.036 11.163 26.939 1.00 59.16 93 ILE A CA 1
ATOM 725 C C . ILE A 1 93 ? -20.520 11.808 28.237 1.00 59.16 93 ILE A C 1
ATOM 727 O O . ILE A 1 93 ? -20.028 11.128 29.131 1.00 59.16 93 ILE A O 1
ATOM 731 N N . LEU A 1 94 ? -20.615 13.134 28.347 1.00 55.28 94 LEU A N 1
ATOM 732 C CA . LEU A 1 94 ? -20.400 13.867 29.599 1.00 55.28 94 LEU A CA 1
ATOM 733 C C . LEU A 1 94 ? -21.383 15.053 29.687 1.00 55.28 94 LEU A C 1
ATOM 735 O O . LEU A 1 94 ? -20.971 16.203 29.577 1.00 55.28 94 LEU A O 1
ATOM 739 N N . GLU A 1 95 ? -22.673 14.766 29.879 1.00 43.94 95 GLU A N 1
ATOM 740 C CA . GLU A 1 95 ? -23.641 15.678 30.525 1.00 43.94 95 GLU A CA 1
ATOM 741 C C . GLU A 1 95 ? -24.343 14.949 31.675 1.00 43.94 95 GLU A C 1
ATOM 743 O O . GLU A 1 95 ? -24.710 13.764 31.488 1.00 43.94 95 GLU A O 1
#

Radius of gyration: 15.27 Å; chains: 1; bounding box: 42×30×46 Å

pLDDT: mean 80.74, std 14.17, range [35.31, 93.88]

Secondary structure (DSSP, 8-state):
---TTS-EEPPGGG-EEGGGT-SS---S---EEEEEE-SSS-EEEEETTSSS-EEEEEPGGGTTS-EES--HHHHHHHHHHHHHHTS---TTS--

Organism: NCBI:txid81036

=== Feature glossary ===
The record interleaves many kinds of information about one protein. Here is each kind framed as the question it answers.

Q: Are the domains correctly placed relative to each other?
A: Predicted aligned error is AlphaFold's pairwise confidence. Unlike pLDDT (per-residue), PAE is per-residue-pair and captures whether two parts of the structure are correctly placed relative to each other. Units are ångströms of expected positional error.

Q: Which residues are in helices, strands, or loops?
A: Eight-state secondary structure (DSSP): H is the canonical α-helix, G the tighter 3₁₀-helix, I the wider π-helix; E/B are β-structure, T and S are turns and bends, and '-' is everything else. DSSP derives these from the pattern of main-chain N–H···O=C hydrogen bonds, not from the sequence.

Q: What if only a Cα trace is available?
A: P-SEA three-state annotation labels each residue as helix, strand, or coil based purely on the geometry of the Cα trace. It serves as a fallback when the full backbone (and thus DSSP) is unavailable.

Q: What are the backbone torsion angles?
A: φ (phi) and ψ (psi) are the two rotatable backbone dihedrals per residue: φ is the C(i-1)–N–Cα–C torsion, ψ is the N–Cα–C–N(i+1) torsion, both in degrees on (−180°, 180°]. α-helical residues cluster near (−60°, −45°); β-strand residues near (−120°, +130°). A Ramachandran plot is simply a scatter of (φ, ψ) for every residue.

Q: What known structures does this most resemble?
A: Structural nearest neighbors (via Foldseek easy-search vs the PDB). Reported per hit: target PDB id, E-value, and alignment TM-score. A TM-score above ~0.5 is the conventional threshold for 'same fold'.

Q: What family and function is it annotated with?
A: Database cross-references. InterPro integrates a dozen domain/family signature databases into unified entries with residue-range hits. GO terms attach function/process/location labels with evidence codes. CATH codes position the fold in a four-level structural taxonomy. Organism is the NCBI-taxonomy species name.

Q: Which residues are buried vs exposed?
A: Solvent accessibility: the surface area of each residue that a 1.4 Å water probe can touch, in Å². When only backbone atoms are present the absolute values are lower than full-atom SASA (side chains contribute most of the area) and are flagged as backbone-only.

Q: What do the diagnostic plots show?
A: Three diagnostic plots accompany the record. The Cα contact map visualizes the tertiary structure as a 2D adjacency matrix (8 Å cutoff, sequence-local contacts suppressed). The Ramachandran plot shows the distribution of backbone (φ, ψ) torsions, with points in the α and β basins reflecting secondary structure content. The PAE plot shows AlphaFold's inter-residue confidence as a color matrix.

Q: What is the amino-acid chain?
A: The amino-acid sequence is the protein's primary structure: the linear order of residues from the N-terminus to the C-terminus, written in one-letter code. Everything else here 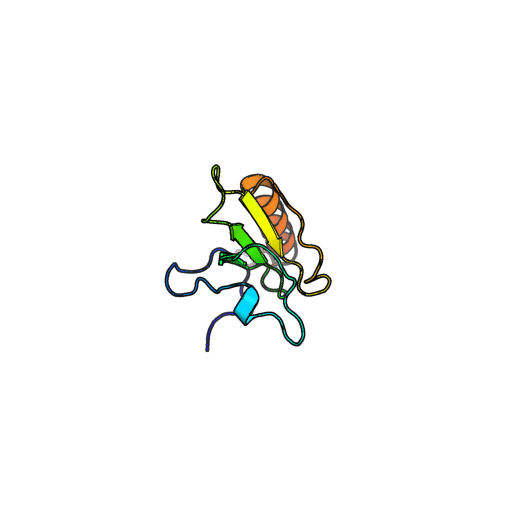— the 3D coordinates, the secondary structure, the domain annotations — is ultimately a consequence of this string.

Q: What do the rendered images show?
A: The six renders are orthographic views along the three Cartesian axes in both directions. Representation (cartoon, sticks, or surface) and color scheme (sequence-rainbow or by-chain) vary across proteins so the training set covers all the common visualization conventions.

Q: Where is each backbone atom in 3D?
A: The mmCIF table is the protein's shape written out atom by atom. For each backbone N, Cα, C, and carbonyl O, it records an (x, y, z) coordinate triple in Å plus the residue type, chain letter, and residue number.

Q: How mobile is each atom in the crystal?
A: For experimental (PDB) structures, the B-factor (temperature factor) quantifies the positional spread of each atom in the crystal — a combination of thermal vibration and static disorder — in units of Å². High B-factors mark flexible loops or poorly resolved regions; low B-factors mark the rigid, well-ordered core.

Q: How big and how compact is the whole molecule?
A: Three whole-structure scalars: the radius of gyration (RMS distance of Cα from centroid, in Å), the count of Cα–Cα contacts (pairs closer than 8 Å and separated by more than four residues in sequence — i.e. tertiary, not local, contacts), and the bounding-box dimensions. Together they distinguish compact globular folds from extended fibres or disordered chains.

Q: What does the local fold look like, residue by residue?
A: A 3Di character summarizes, for each residue, the relative orientation of the Cα frame of its nearest spatial neighbor. Because it encodes fold topology rather than chemistry, 3Di alignments detect remote structural similarity that sequence alignment misses.

Q: How confident is the AlphaFold model at each residue?
A: For AlphaFold models, the B-factor field carries pLDDT — the model's own estimate of local accuracy on a 0–100 scale. Regions with pLDDT<50 should be treated as essentially unmodeled; they often correspond to intrinsically disordered segments.